Protein AF-A0A934FR94-F1 (afdb_monomer_lite)

Sequence (93 aa):
MTRHVITVPCPCCGRFLEIDTRTGKVRAQPGKDSGLDALLQKQKQESDRLTDLFDGARGAERERDSELDDLFKQAKEKSKDDRDKPRSPFDLE

Radius of gyration: 31.87 Å; chains: 1; bounding box: 57×33×92 Å

Secondary structure (DSSP, 8-state):
----EEEEE-TTT--EEEEETTT--EEE-------HHHHHHHHHHHHHHHHHHHHHHHHHHHHHHHHHHHHHHHHHHHHHH-TTPPPPTT---

pLDDT: mean 79.1, std 12.05, range [46.28, 95.0]

Foldseek 3Di:
DDQQWDWDQDPPPRFTWTARPVPRDIDGDPPDPPPPVVVVVVVVVVVVVVVVVVVVVVVVVVVVVVVVVVVVVVVVVVQVVDPPNPDDPPNPD

Structure (mmCIF, N/CA/C/O backbone):
data_AF-A0A934FR94-F1
#
_entry.id   AF-A0A934FR94-F1
#
loop_
_atom_site.group_PDB
_atom_site.id
_atom_site.type_symbol
_atom_site.label_atom_id
_atom_site.label_alt_id
_atom_site.label_comp_id
_atom_site.label_asym_id
_atom_site.label_entity_id
_atom_site.label_seq_id
_atom_site.pdbx_PDB_ins_code
_atom_site.Cartn_x
_atom_site.Cartn_y
_atom_site.Cartn_z
_atom_site.occupancy
_atom_site.B_iso_or_equiv
_atom_site.auth_seq_id
_atom_site.auth_comp_id
_atom_site.auth_asym_id
_atom_site.auth_atom_id
_atom_site.pdbx_PDB_model_num
ATOM 1 N N . MET A 1 1 ? -36.475 -14.278 34.515 1.00 46.28 1 MET A N 1
ATOM 2 C CA . MET A 1 1 ? -35.868 -14.960 33.351 1.00 46.28 1 MET A CA 1
ATOM 3 C C . MET A 1 1 ? -34.358 -14.876 33.492 1.00 46.28 1 MET A C 1
ATOM 5 O O . MET A 1 1 ? -33.803 -13.793 33.360 1.00 46.28 1 MET A O 1
ATOM 9 N N . THR A 1 2 ? -33.712 -15.974 33.869 1.00 52.91 2 THR A N 1
ATOM 10 C CA . THR A 1 2 ? -32.256 -16.060 34.038 1.00 52.91 2 THR A CA 1
ATOM 11 C C . THR A 1 2 ? -31.570 -15.925 32.678 1.00 52.91 2 THR A C 1
ATOM 13 O O . THR A 1 2 ? -31.864 -16.678 31.752 1.00 52.91 2 THR A O 1
ATOM 16 N N . ARG A 1 3 ? -30.695 -14.925 32.520 1.00 60.47 3 ARG A N 1
ATOM 17 C CA . ARG A 1 3 ? -29.862 -14.782 31.317 1.00 60.47 3 ARG A CA 1
ATOM 18 C C . ARG A 1 3 ? -28.757 -15.833 31.379 1.00 60.47 3 ARG A C 1
ATOM 20 O O . ARG A 1 3 ? -27.869 -15.736 32.216 1.00 60.47 3 ARG A O 1
ATOM 27 N N . HIS A 1 4 ? -28.828 -16.829 30.503 1.00 72.06 4 HIS A N 1
ATOM 28 C CA . HIS A 1 4 ? -27.829 -17.886 30.378 1.00 72.06 4 HIS A CA 1
ATOM 29 C C . HIS A 1 4 ? -26.776 -17.512 29.327 1.00 72.06 4 HIS A C 1
ATOM 31 O O . HIS A 1 4 ? -26.687 -18.141 28.276 1.00 72.06 4 HIS A O 1
ATOM 37 N N . VAL A 1 5 ? -26.037 -16.429 29.576 1.00 77.81 5 VAL A N 1
ATOM 38 C CA . VAL A 1 5 ? -25.000 -15.935 28.660 1.00 77.81 5 VAL A CA 1
ATOM 39 C C . VAL A 1 5 ? -23.644 -16.066 29.343 1.00 77.81 5 VAL A C 1
ATOM 41 O O . VAL A 1 5 ? -23.469 -15.552 30.446 1.00 77.81 5 VAL A O 1
ATOM 44 N N . ILE A 1 6 ? -22.704 -16.763 28.704 1.00 81.62 6 ILE A N 1
ATOM 45 C CA . ILE A 1 6 ? -21.312 -16.878 29.157 1.00 81.62 6 ILE A CA 1
ATOM 46 C C . ILE A 1 6 ? -20.438 -16.040 28.230 1.00 81.62 6 ILE A C 1
ATOM 48 O O . ILE A 1 6 ? -20.548 -16.145 27.009 1.00 81.62 6 ILE A O 1
ATOM 52 N N . THR A 1 7 ? -19.556 -15.231 28.811 1.00 79.62 7 THR A N 1
ATOM 53 C CA . THR A 1 7 ? -18.565 -14.455 28.066 1.00 79.62 7 THR A CA 1
ATOM 54 C C . THR A 1 7 ? -17.235 -15.203 28.051 1.00 79.62 7 THR A C 1
ATOM 56 O O . THR A 1 7 ? -16.672 -15.481 29.108 1.00 79.62 7 THR A O 1
ATOM 59 N N . VAL A 1 8 ? -16.723 -15.529 26.863 1.00 81.75 8 VAL A N 1
ATOM 60 C CA . VAL A 1 8 ? -15.457 -16.260 26.682 1.00 81.75 8 VAL A CA 1
ATOM 61 C C . VAL A 1 8 ? -14.542 -15.483 25.729 1.00 81.75 8 VAL A C 1
ATOM 63 O O . VAL A 1 8 ? -15.019 -14.999 24.701 1.00 81.75 8 VAL A O 1
ATOM 66 N N . PRO A 1 9 ? -13.237 -15.336 26.021 1.00 80.00 9 PRO A N 1
ATOM 67 C CA . PRO A 1 9 ? -12.289 -14.740 25.078 1.00 80.00 9 PRO A CA 1
ATOM 68 C C . PRO A 1 9 ? -11.976 -15.695 23.908 1.00 80.00 9 PRO A C 1
ATOM 70 O O . PRO A 1 9 ? -11.710 -16.876 24.131 1.00 80.00 9 PRO A O 1
ATOM 73 N N . CYS A 1 10 ? -11.958 -15.206 22.656 1.00 77.19 10 CYS A N 1
ATOM 74 C CA . CYS A 1 10 ? -11.519 -16.026 21.517 1.00 77.19 10 CYS A CA 1
ATOM 75 C C . CYS A 1 10 ? -10.009 -16.287 21.606 1.00 77.19 10 CYS A C 1
ATOM 77 O O . CYS A 1 10 ? -9.246 -15.316 21.597 1.00 77.19 10 CYS A O 1
ATOM 79 N N . PRO A 1 11 ? -9.547 -17.547 21.533 1.00 80.62 11 PRO A N 1
ATOM 80 C CA . PRO A 1 11 ? -8.116 -17.864 21.463 1.00 80.62 11 PRO A CA 1
ATOM 81 C C . PRO A 1 11 ? -7.441 -17.342 20.180 1.00 80.62 11 PRO A C 1
ATOM 83 O O . PRO A 1 11 ? -6.223 -17.263 20.108 1.00 80.62 11 PRO A O 1
ATOM 86 N N . CYS A 1 12 ? -8.233 -16.970 19.171 1.00 71.38 12 CYS A N 1
ATOM 87 C CA . CYS A 1 12 ? -7.781 -16.518 17.860 1.00 71.38 12 CYS A CA 1
ATOM 88 C C . CYS A 1 12 ? -7.431 -15.022 17.780 1.00 71.38 12 CYS A C 1
ATOM 90 O O . CYS A 1 12 ? -6.538 -14.624 17.042 1.00 71.38 12 CYS A O 1
ATOM 92 N N . CYS A 1 13 ? -8.186 -14.176 18.485 1.00 72.50 13 CYS A N 1
ATOM 93 C CA . CYS A 1 13 ? -8.119 -12.719 18.330 1.00 72.50 13 CYS A CA 1
ATOM 94 C C . CYS A 1 13 ? -8.357 -11.948 19.636 1.00 72.50 13 CYS A C 1
ATOM 96 O O . CYS A 1 13 ? -8.467 -10.724 19.607 1.00 72.50 13 CYS A O 1
ATOM 98 N N . GLY A 1 14 ? -8.507 -12.647 20.768 1.00 69.06 14 GLY A N 1
ATOM 99 C CA . GLY A 1 14 ? -8.735 -12.051 22.088 1.00 69.06 14 GLY A CA 1
ATOM 100 C C . GLY A 1 14 ? -10.086 -11.348 22.267 1.00 69.06 14 GLY A C 1
ATOM 101 O O . GLY A 1 14 ? -10.349 -10.801 23.333 1.00 69.06 14 GLY A O 1
ATOM 102 N N . ARG A 1 15 ? -10.958 -11.343 21.250 1.00 77.12 15 ARG A N 1
ATOM 103 C CA . ARG A 1 15 ? -12.282 -10.706 21.328 1.00 77.12 15 ARG A CA 1
ATOM 104 C C . ARG A 1 15 ? -13.211 -11.491 22.248 1.00 77.12 15 ARG A C 1
ATOM 106 O O . ARG A 1 15 ? -13.193 -12.720 22.238 1.00 77.12 15 ARG A O 1
ATOM 113 N N . PHE A 1 16 ? -14.055 -10.782 22.990 1.00 79.69 16 PHE A N 1
ATOM 114 C CA . PHE A 1 16 ? -15.070 -11.394 23.842 1.00 79.69 16 PHE A CA 1
ATOM 115 C C . PHE A 1 16 ? -16.256 -11.902 23.012 1.00 79.69 16 PHE A C 1
ATOM 117 O O . PHE A 1 16 ? -16.815 -11.190 22.173 1.00 79.69 16 PHE A O 1
ATOM 124 N N . LEU A 1 17 ? -16.623 -13.157 23.250 1.00 81.19 17 LEU A N 1
ATOM 125 C CA . LEU A 1 17 ? -17.757 -13.836 22.640 1.00 81.19 17 LEU A CA 1
ATOM 126 C C . LEU A 1 17 ? -18.822 -14.068 23.707 1.00 81.19 17 LEU A C 1
ATOM 128 O O . LEU A 1 17 ? -18.515 -14.576 24.782 1.00 81.19 17 LEU A O 1
ATOM 132 N N . GLU A 1 18 ? -20.064 -13.721 23.398 1.00 82.50 18 GLU A N 1
ATOM 133 C CA . GLU A 1 18 ? -21.233 -14.041 24.211 1.00 82.50 18 GLU A CA 1
ATOM 134 C C . GLU A 1 18 ? -21.873 -15.329 23.684 1.00 82.50 18 GLU A C 1
ATOM 136 O O . GLU A 1 18 ? -22.291 -15.406 22.525 1.00 82.50 18 GLU A O 1
ATOM 141 N N . ILE A 1 19 ? -21.941 -16.353 24.533 1.00 80.19 19 ILE A N 1
ATOM 142 C CA . ILE A 1 19 ? -22.494 -17.669 24.207 1.00 80.19 19 ILE A CA 1
ATOM 143 C C . ILE A 1 19 ? -23.793 -17.862 24.989 1.00 80.19 19 ILE A C 1
ATOM 145 O O . ILE A 1 19 ? -23.778 -17.872 26.219 1.00 80.19 19 ILE A O 1
ATOM 149 N N . ASP A 1 20 ? -24.911 -18.043 24.284 1.00 82.81 20 ASP A N 1
ATOM 150 C CA . ASP A 1 20 ? -26.184 -18.452 24.891 1.00 82.81 20 ASP A CA 1
ATOM 151 C C . ASP A 1 20 ? -26.155 -19.962 25.162 1.00 82.81 20 ASP A C 1
ATOM 153 O O . ASP A 1 20 ? -26.164 -20.772 24.231 1.00 82.81 20 ASP A O 1
ATOM 157 N N . THR A 1 21 ? -26.141 -20.363 26.435 1.00 77.12 21 THR A N 1
ATOM 158 C CA . THR A 1 21 ? -25.994 -21.778 26.813 1.00 77.12 21 THR A CA 1
ATOM 159 C C . THR A 1 21 ? -27.232 -22.622 26.518 1.00 77.12 21 THR A C 1
ATOM 161 O O . THR A 1 21 ? -27.160 -23.844 26.603 1.00 77.12 21 THR A O 1
ATOM 164 N N . ARG A 1 22 ? -28.380 -22.007 26.199 1.00 77.00 22 ARG A N 1
ATOM 165 C CA . ARG A 1 22 ? -29.612 -22.733 25.864 1.00 77.00 22 ARG A CA 1
ATOM 166 C C . ARG A 1 22 ? -29.709 -23.031 24.374 1.00 77.00 22 ARG A C 1
ATOM 168 O O . ARG A 1 22 ? -30.255 -24.059 23.991 1.00 77.00 22 ARG A O 1
ATOM 175 N N . THR A 1 23 ? -29.231 -22.115 23.535 1.00 77.88 23 THR A N 1
ATOM 176 C CA . THR A 1 23 ? -29.354 -22.232 22.074 1.00 77.88 23 THR A CA 1
ATOM 177 C C . THR A 1 23 ? -28.040 -22.574 21.379 1.00 77.88 23 THR A C 1
ATOM 179 O O . THR A 1 23 ? -28.055 -22.882 20.190 1.00 77.88 23 THR A O 1
ATOM 182 N N . GLY A 1 24 ? -26.910 -22.495 22.089 1.00 75.88 24 GLY A N 1
ATOM 183 C CA . GLY A 1 24 ? -25.573 -22.661 21.517 1.00 75.88 24 GLY A CA 1
ATOM 184 C C . GLY A 1 24 ? -25.183 -21.540 20.548 1.00 75.88 24 GLY A C 1
ATOM 185 O O . GLY A 1 24 ? -24.156 -21.632 19.881 1.00 75.88 24 GLY A O 1
ATOM 186 N N . LYS A 1 25 ? -25.997 -20.481 20.433 1.00 77.75 25 LYS A N 1
ATOM 187 C CA . LYS A 1 25 ? -25.718 -19.361 19.536 1.00 77.75 25 LYS A CA 1
ATOM 188 C C . LYS A 1 25 ? -24.614 -18.500 20.131 1.00 77.75 25 LYS A C 1
ATOM 190 O O . LYS A 1 25 ? -24.714 -18.044 21.269 1.00 77.75 25 LYS A O 1
ATOM 195 N N . VAL A 1 26 ? -23.594 -18.250 19.320 1.00 79.38 26 VAL A N 1
ATOM 196 C CA . VAL A 1 26 ? -22.471 -17.379 19.659 1.00 79.38 26 VAL A CA 1
ATOM 197 C C . VAL A 1 26 ? -22.672 -16.040 18.969 1.00 79.38 26 VAL A C 1
ATOM 199 O O . VAL A 1 26 ? -22.949 -15.984 17.769 1.00 79.38 26 VAL A O 1
ATOM 202 N N . ARG A 1 27 ? -22.538 -14.953 19.722 1.00 78.31 27 ARG A N 1
ATOM 203 C CA . ARG A 1 27 ? -22.492 -13.595 19.184 1.00 78.31 27 ARG A CA 1
ATOM 204 C C . ARG A 1 27 ? -21.179 -12.955 19.594 1.00 78.31 27 ARG A C 1
ATOM 206 O O . ARG A 1 27 ? -20.742 -13.084 20.733 1.00 78.31 27 ARG A O 1
ATOM 213 N N . ALA A 1 28 ? -20.542 -12.260 18.660 1.00 72.00 28 ALA A N 1
ATOM 214 C CA . ALA A 1 28 ? -19.454 -11.368 19.019 1.00 72.00 28 ALA A CA 1
ATOM 215 C C . ALA A 1 28 ? -20.048 -10.215 19.830 1.00 72.00 28 ALA A C 1
ATOM 217 O O . ALA A 1 28 ? -21.017 -9.594 19.384 1.00 72.00 28 ALA A O 1
ATOM 218 N N . GLN A 1 29 ? -19.488 -9.943 21.008 1.00 68.69 29 GLN A N 1
ATOM 219 C CA . GLN A 1 29 ? -19.868 -8.746 21.741 1.00 68.69 29 GLN A CA 1
ATOM 220 C C . GLN A 1 29 ? -19.492 -7.539 20.866 1.00 68.69 29 GLN A C 1
ATOM 222 O O . GLN A 1 29 ? -18.351 -7.494 20.386 1.00 68.69 29 GLN A O 1
ATOM 227 N N . PRO A 1 30 ? -20.411 -6.588 20.598 1.00 60.09 30 PRO A N 1
ATOM 228 C CA . PRO A 1 30 ? -20.040 -5.369 19.899 1.00 60.09 30 PRO A CA 1
ATOM 229 C C . PRO A 1 30 ? -18.962 -4.694 20.743 1.00 60.09 30 PRO A C 1
ATOM 231 O O . PRO A 1 30 ? -19.187 -4.337 21.901 1.00 60.09 30 PRO A O 1
ATOM 234 N N . GLY A 1 31 ? -17.746 -4.632 20.196 1.00 59.12 31 GLY A N 1
ATOM 235 C CA . GLY A 1 31 ? -16.652 -3.924 20.838 1.00 59.12 31 GLY A CA 1
ATOM 236 C C . GLY A 1 31 ? -17.123 -2.507 21.125 1.00 59.12 31 GLY A C 1
ATOM 237 O O . GLY A 1 31 ? -17.775 -1.909 20.275 1.00 59.12 31 GLY A O 1
ATOM 238 N N . LYS A 1 32 ? -16.833 -2.018 22.335 1.00 59.38 32 LYS A N 1
ATOM 239 C CA . LYS A 1 32 ? -17.119 -0.650 22.780 1.00 59.38 32 LYS A CA 1
ATOM 240 C C . LYS A 1 32 ? -16.862 0.294 21.607 1.00 59.38 32 LYS A C 1
ATOM 242 O O . LYS A 1 32 ? -15.724 0.310 21.132 1.00 59.38 32 LYS A O 1
ATOM 247 N N . ASP A 1 33 ? -17.905 0.968 21.114 1.00 56.72 33 ASP A N 1
ATOM 248 C CA . ASP A 1 33 ? -17.818 1.822 19.931 1.00 56.72 33 ASP A CA 1
ATOM 249 C C . ASP A 1 33 ? -16.597 2.717 20.091 1.00 56.72 33 ASP A C 1
ATOM 251 O O . ASP A 1 33 ? -16.523 3.557 20.992 1.00 56.72 33 ASP A O 1
ATOM 255 N N . SER A 1 34 ? -15.568 2.450 19.288 1.00 59.53 34 SER A N 1
ATOM 256 C CA . SER A 1 34 ? -14.387 3.288 19.278 1.00 59.53 34 SER A CA 1
ATOM 257 C C . SER A 1 34 ? -14.896 4.633 18.778 1.00 59.53 34 SER A C 1
ATOM 259 O O . SER A 1 34 ? -15.352 4.690 17.637 1.00 59.53 34 SER A O 1
ATOM 261 N N . GLY A 1 35 ? -14.943 5.642 19.654 1.00 72.31 35 GLY A N 1
ATOM 262 C CA . GLY A 1 35 ? -15.590 6.927 19.381 1.00 72.31 35 GLY A CA 1
ATOM 263 C C . GLY A 1 35 ? -15.142 7.556 18.059 1.00 72.31 35 GLY A C 1
ATOM 264 O O . GLY A 1 35 ? -14.166 7.115 17.453 1.00 72.31 35 GLY A O 1
ATOM 265 N N . LEU A 1 36 ? -15.849 8.599 17.615 1.00 76.00 36 LEU A N 1
ATOM 266 C CA . LEU A 1 36 ? -15.649 9.243 16.307 1.00 76.00 36 LEU A CA 1
ATOM 267 C C . LEU A 1 36 ? -14.161 9.463 15.952 1.00 76.00 36 LEU A C 1
ATOM 269 O O . LEU A 1 36 ? -13.750 9.177 14.831 1.00 76.00 36 LEU A O 1
ATOM 273 N N . ASP A 1 37 ? -13.338 9.862 16.923 1.00 80.19 37 ASP A N 1
ATOM 274 C CA . ASP A 1 37 ? -11.894 10.070 16.752 1.00 80.19 37 ASP A CA 1
ATOM 275 C C . ASP A 1 37 ? -11.125 8.814 16.318 1.00 80.19 37 ASP A C 1
ATOM 277 O O . ASP A 1 37 ? -10.242 8.884 15.463 1.00 80.19 37 ASP A O 1
ATOM 281 N N . ALA A 1 38 ? -11.469 7.645 16.856 1.00 79.56 38 ALA A N 1
ATOM 282 C CA . ALA A 1 38 ? -10.827 6.386 16.490 1.00 79.56 38 ALA A CA 1
ATOM 283 C C . ALA A 1 38 ? -11.227 5.927 15.079 1.00 79.56 38 ALA A C 1
ATOM 285 O O . ALA A 1 38 ? -10.427 5.305 14.379 1.00 79.56 38 ALA A O 1
ATOM 286 N N . LEU A 1 39 ? -12.448 6.249 14.639 1.00 82.56 39 LEU A N 1
ATOM 287 C CA . LEU A 1 39 ? -12.872 6.023 13.256 1.00 82.56 39 LEU A CA 1
ATOM 288 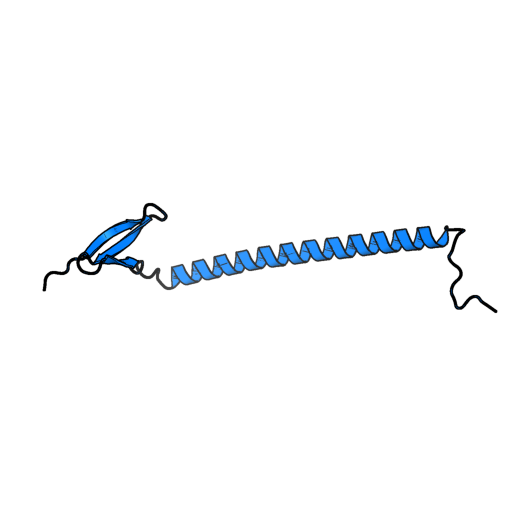C C . LEU A 1 39 ? -12.138 6.963 12.296 1.00 82.56 39 LEU A C 1
ATOM 290 O O . LEU A 1 39 ? -11.644 6.507 11.267 1.00 82.56 39 LEU A O 1
ATOM 294 N N . LEU A 1 40 ? -11.981 8.237 12.664 1.00 87.31 40 LEU A N 1
ATOM 295 C CA . LEU A 1 40 ? -11.214 9.209 11.881 1.00 87.31 40 LEU A CA 1
ATOM 296 C C . LEU A 1 40 ? -9.738 8.810 11.758 1.00 87.31 40 LEU A C 1
ATOM 298 O O . LEU A 1 40 ? -9.162 8.917 10.677 1.00 87.31 40 LEU A O 1
ATOM 302 N N . GLN A 1 41 ? -9.124 8.309 12.834 1.00 87.12 41 GLN A N 1
ATOM 303 C CA . GLN A 1 41 ? -7.750 7.799 12.785 1.00 87.12 41 GLN A CA 1
ATOM 304 C C . GLN A 1 41 ? -7.614 6.583 11.864 1.00 87.12 41 GLN A C 1
ATOM 306 O O . GLN A 1 41 ? -6.683 6.536 11.060 1.00 87.12 41 GLN A O 1
ATOM 311 N N . LYS A 1 42 ? -8.556 5.633 11.923 1.00 86.12 42 LYS A N 1
ATOM 312 C CA . LYS A 1 42 ? -8.576 4.484 11.004 1.00 86.12 42 LYS A CA 1
ATOM 313 C C . LYS A 1 42 ? -8.751 4.913 9.552 1.00 86.12 42 LYS A C 1
ATOM 315 O O . LYS A 1 42 ? -8.084 4.374 8.681 1.00 86.12 42 LYS A O 1
ATOM 320 N N . GLN A 1 43 ? -9.613 5.895 9.291 1.00 89.31 43 GLN A N 1
ATOM 321 C CA . GLN A 1 43 ? -9.828 6.403 7.938 1.00 89.31 43 GLN A CA 1
ATOM 322 C C . GLN A 1 43 ? -8.577 7.086 7.375 1.00 89.31 43 GLN A C 1
ATOM 324 O O . GLN A 1 43 ? -8.259 6.896 6.201 1.00 89.31 43 GLN A O 1
ATOM 329 N N . LYS A 1 44 ? -7.850 7.846 8.203 1.00 91.38 44 LYS A N 1
ATOM 330 C CA . LYS A 1 44 ? -6.557 8.427 7.811 1.00 91.38 44 LYS A CA 1
ATOM 331 C C . LYS A 1 44 ?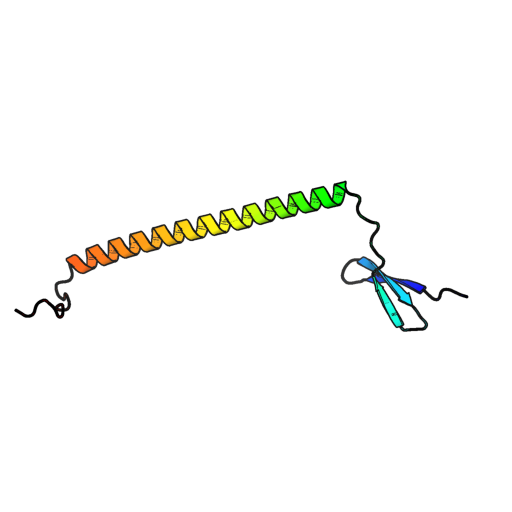 -5.534 7.341 7.477 1.00 91.38 44 LYS A C 1
ATOM 333 O O . LYS A 1 44 ? -5.009 7.354 6.374 1.00 91.38 44 LYS A O 1
ATOM 338 N N . GLN A 1 45 ? -5.352 6.355 8.361 1.00 92.75 45 GLN A N 1
ATOM 339 C CA . GLN A 1 45 ? -4.446 5.225 8.104 1.00 92.75 45 GLN A CA 1
ATOM 340 C C . GLN A 1 45 ? -4.785 4.468 6.818 1.00 92.75 45 GLN A C 1
ATOM 342 O O . GLN A 1 45 ? -3.886 4.094 6.070 1.00 92.75 45 GLN A O 1
ATOM 347 N N . GLU A 1 46 ? -6.071 4.240 6.551 1.00 90.00 46 GLU A N 1
ATOM 348 C CA . GLU A 1 46 ? -6.486 3.555 5.328 1.00 90.00 46 GLU A CA 1
ATOM 349 C C . GLU A 1 46 ? -6.211 4.412 4.084 1.00 90.00 46 GLU A C 1
ATOM 351 O O . GLU A 1 46 ? -5.774 3.892 3.063 1.00 90.00 46 GLU A O 1
ATOM 356 N N . SER A 1 47 ? -6.402 5.731 4.176 1.00 92.44 47 SER A N 1
ATOM 357 C CA . SER A 1 47 ? -6.116 6.659 3.074 1.00 92.44 47 SER A CA 1
ATOM 358 C C . SER A 1 47 ? -4.620 6.710 2.748 1.00 92.44 47 SER A C 1
ATOM 360 O O . SER A 1 47 ? -4.249 6.667 1.574 1.00 92.44 47 SER A O 1
ATOM 362 N N . ASP A 1 48 ? -3.766 6.742 3.773 1.00 93.94 48 ASP A N 1
ATOM 363 C CA . ASP A 1 48 ? -2.309 6.722 3.613 1.00 93.94 48 ASP A CA 1
ATOM 364 C C . ASP A 1 48 ? -1.863 5.406 2.957 1.00 93.94 48 ASP A C 1
ATOM 366 O O . ASP A 1 48 ? -1.183 5.412 1.933 1.00 93.94 48 ASP A O 1
ATOM 370 N N . ARG A 1 49 ? -2.368 4.267 3.452 1.00 93.81 49 ARG A N 1
ATOM 371 C CA . ARG A 1 49 ? -2.081 2.944 2.880 1.00 93.81 49 ARG A CA 1
ATOM 372 C C . ARG A 1 49 ? -2.491 2.832 1.410 1.00 93.81 49 ARG A C 1
ATOM 374 O O . ARG A 1 49 ? -1.770 2.233 0.614 1.00 93.81 49 ARG A O 1
ATOM 381 N N . LEU A 1 50 ? -3.662 3.354 1.047 1.00 93.75 50 LEU A N 1
ATOM 382 C CA . LEU A 1 50 ? -4.132 3.347 -0.340 1.00 93.75 50 LEU A CA 1
ATOM 383 C C . LEU A 1 50 ? -3.269 4.241 -1.235 1.00 93.75 50 LEU A C 1
ATOM 385 O O . LEU A 1 50 ? -3.016 3.878 -2.383 1.00 93.75 50 LEU A O 1
ATOM 389 N N . THR A 1 51 ? -2.796 5.369 -0.705 1.00 93.56 51 THR A N 1
ATOM 390 C CA . THR A 1 51 ? -1.895 6.281 -1.421 1.00 93.56 51 THR A CA 1
ATOM 391 C C . THR A 1 51 ? -0.559 5.601 -1.708 1.00 93.56 51 THR A C 1
ATOM 393 O O . THR A 1 51 ? -0.138 5.571 -2.862 1.00 93.56 51 THR A O 1
ATOM 396 N N . ASP A 1 52 ? 0.040 4.946 -0.711 1.00 93.81 52 ASP A N 1
ATOM 397 C CA . ASP A 1 52 ? 1.300 4.209 -0.877 1.00 93.81 52 ASP A CA 1
ATOM 398 C C . ASP A 1 52 ? 1.184 3.094 -1.929 1.00 93.81 52 ASP A C 1
ATOM 400 O O . ASP A 1 52 ? 2.060 2.924 -2.781 1.00 93.81 52 ASP A O 1
ATOM 404 N N . LEU A 1 53 ? 0.077 2.340 -1.908 1.00 93.31 53 LEU A N 1
ATOM 405 C CA . LEU A 1 53 ? -0.192 1.298 -2.904 1.00 93.31 53 LEU A CA 1
ATOM 406 C C . LEU A 1 53 ? -0.344 1.877 -4.312 1.00 93.31 53 LEU A C 1
ATOM 408 O O . LEU A 1 53 ? 0.170 1.305 -5.276 1.00 93.31 53 LEU A O 1
ATOM 412 N N . PHE A 1 54 ? -1.046 3.003 -4.436 1.00 95.00 54 PHE A N 1
ATOM 413 C CA . PHE A 1 54 ? -1.246 3.671 -5.715 1.00 95.00 54 PHE A CA 1
ATOM 414 C C . PHE A 1 54 ? 0.067 4.223 -6.278 1.00 95.00 54 PHE A C 1
ATOM 416 O O . PHE A 1 54 ? 0.363 4.024 -7.457 1.00 95.00 54 PHE A O 1
ATOM 423 N N . ASP A 1 55 ? 0.878 4.874 -5.446 1.00 93.81 55 ASP A N 1
ATOM 424 C CA . ASP A 1 55 ? 2.173 5.406 -5.863 1.00 93.81 55 ASP A CA 1
ATOM 425 C C . ASP A 1 55 ? 3.155 4.294 -6.242 1.00 93.81 55 ASP A C 1
ATOM 427 O O . ASP A 1 55 ? 3.840 4.415 -7.262 1.00 93.81 55 ASP A O 1
ATOM 431 N N . GLY A 1 56 ? 3.160 3.180 -5.503 1.00 93.00 56 GLY A N 1
ATOM 432 C CA . GLY A 1 56 ? 3.931 1.988 -5.860 1.00 93.00 56 GLY A CA 1
ATOM 433 C C . GLY A 1 56 ? 3.518 1.403 -7.214 1.00 93.00 56 GLY A C 1
ATOM 434 O O . GLY A 1 56 ? 4.368 1.158 -8.070 1.00 93.00 56 GLY A O 1
ATOM 435 N N . ALA A 1 57 ? 2.212 1.245 -7.450 1.00 91.19 57 ALA A N 1
ATOM 436 C CA . ALA A 1 57 ? 1.693 0.756 -8.728 1.00 91.19 57 ALA A CA 1
ATOM 437 C C . ALA A 1 57 ? 2.034 1.703 -9.891 1.00 91.19 57 ALA A C 1
ATOM 439 O O . ALA A 1 57 ? 2.458 1.259 -10.956 1.00 91.19 57 ALA A O 1
ATOM 440 N N . ARG A 1 58 ? 1.911 3.020 -9.679 1.00 93.12 58 ARG A N 1
ATOM 441 C CA . ARG A 1 58 ? 2.265 4.032 -10.682 1.00 93.12 58 ARG A CA 1
ATOM 442 C C . ARG A 1 58 ? 3.760 4.025 -11.008 1.00 93.12 58 ARG A C 1
ATOM 444 O O . ARG A 1 58 ? 4.125 4.256 -12.158 1.00 93.12 58 ARG A O 1
ATOM 451 N N . GLY A 1 59 ? 4.617 3.790 -10.014 1.00 91.19 59 GLY A N 1
ATOM 452 C CA . GLY A 1 59 ? 6.056 3.620 -10.215 1.00 91.19 59 GLY A CA 1
ATOM 453 C C . GLY A 1 59 ? 6.368 2.414 -11.100 1.00 91.19 59 GLY A C 1
ATOM 454 O O . GLY A 1 59 ? 7.046 2.567 -12.112 1.00 91.19 59 GLY A O 1
ATOM 455 N N . ALA A 1 60 ? 5.793 1.255 -10.770 1.00 90.19 60 ALA A N 1
ATOM 456 C CA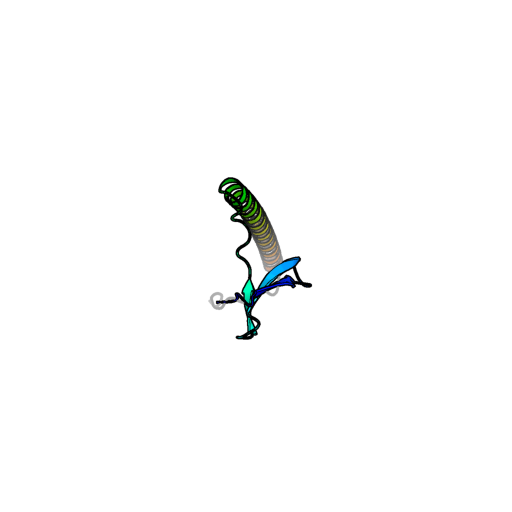 . ALA A 1 60 ? 5.996 0.017 -11.522 1.00 90.19 60 ALA A CA 1
ATOM 457 C C . ALA A 1 60 ? 5.527 0.117 -12.984 1.00 90.19 60 ALA A C 1
ATOM 459 O O . ALA A 1 60 ? 6.196 -0.384 -13.884 1.00 90.19 60 ALA A O 1
ATOM 460 N N . GLU A 1 61 ? 4.401 0.788 -13.242 1.00 90.56 61 GLU A N 1
ATOM 461 C CA . GLU A 1 61 ? 3.922 0.991 -14.615 1.00 90.56 61 GLU A CA 1
ATOM 462 C C . GLU A 1 61 ? 4.839 1.915 -15.424 1.00 90.56 61 GLU A C 1
ATOM 464 O O . GLU A 1 61 ? 5.107 1.635 -16.587 1.00 90.56 61 GLU A O 1
ATOM 469 N N . ARG A 1 62 ? 5.391 2.975 -14.816 1.00 90.19 62 ARG A N 1
ATOM 470 C CA . ARG A 1 62 ? 6.372 3.839 -15.498 1.00 90.19 62 ARG A CA 1
ATOM 471 C C . ARG A 1 62 ? 7.658 3.100 -15.845 1.00 90.19 62 ARG A C 1
ATOM 473 O O . ARG A 1 62 ? 8.216 3.325 -16.913 1.00 90.19 62 ARG A O 1
ATOM 480 N N . GLU A 1 63 ? 8.132 2.252 -14.939 1.00 91.56 63 GLU A N 1
ATOM 481 C CA . GLU A 1 63 ? 9.333 1.449 -15.165 1.00 91.56 63 GLU A CA 1
ATOM 482 C C . GLU A 1 63 ? 9.112 0.469 -16.323 1.00 91.56 63 GLU A C 1
ATOM 484 O O . GLU A 1 63 ? 9.889 0.468 -17.276 1.00 91.56 63 GLU A O 1
ATOM 489 N N . ARG A 1 64 ? 7.981 -0.248 -16.326 1.00 90.00 64 ARG A N 1
ATOM 490 C CA . ARG A 1 64 ? 7.593 -1.122 -17.443 1.00 90.00 64 ARG A CA 1
ATOM 491 C C . ARG A 1 64 ? 7.503 -0.394 -18.775 1.00 90.00 64 ARG A C 1
ATOM 493 O O . ARG A 1 64 ? 7.989 -0.914 -19.772 1.00 90.00 64 ARG A O 1
ATOM 500 N N . ASP A 1 65 ? 6.889 0.784 -18.799 1.00 91.06 65 ASP A N 1
ATOM 501 C CA . ASP A 1 65 ? 6.762 1.582 -20.021 1.00 91.06 65 ASP A CA 1
ATOM 502 C C . ASP A 1 65 ? 8.149 1.957 -20.571 1.00 91.06 65 ASP A C 1
ATOM 504 O O . ASP A 1 65 ? 8.432 1.764 -21.752 1.00 91.06 65 ASP A O 1
ATOM 508 N N . SER A 1 66 ? 9.068 2.370 -19.689 1.00 90.50 66 SER A N 1
ATOM 509 C CA . SER A 1 66 ? 10.448 2.686 -20.076 1.00 90.50 66 SER A CA 1
ATOM 510 C C . SER A 1 66 ? 11.235 1.471 -20.584 1.00 90.50 66 SER A C 1
ATOM 512 O O . SER A 1 66 ? 11.933 1.570 -21.594 1.00 90.50 66 SER A O 1
ATOM 514 N N . GLU A 1 67 ? 11.084 0.308 -19.942 1.00 91.44 67 GLU A N 1
ATOM 515 C CA . GLU A 1 67 ? 11.719 -0.937 -20.384 1.00 91.44 67 GLU A CA 1
ATOM 516 C C . GLU A 1 67 ? 11.198 -1.375 -21.757 1.00 91.44 67 GLU A C 1
ATOM 518 O O . GLU A 1 67 ? 11.980 -1.772 -22.625 1.00 91.44 67 GLU A O 1
ATOM 523 N N . LEU A 1 68 ? 9.883 -1.288 -21.976 1.00 91.75 68 LEU A N 1
ATOM 524 C CA . 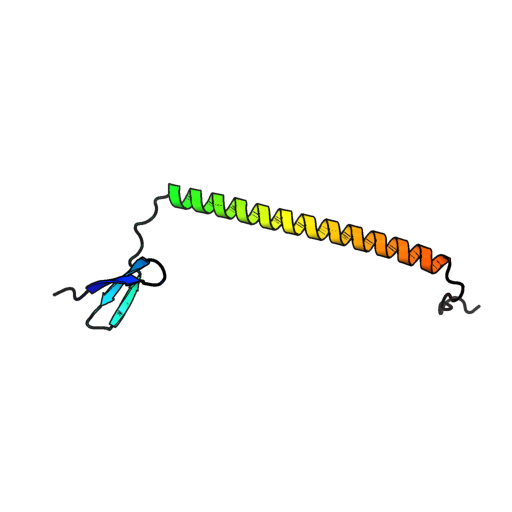LEU A 1 68 ? 9.258 -1.624 -23.253 1.00 91.75 68 LEU A CA 1
ATOM 525 C C . LEU A 1 68 ? 9.734 -0.696 -24.371 1.00 91.75 68 LEU A C 1
ATOM 527 O O . LEU A 1 68 ? 10.069 -1.179 -25.454 1.00 91.75 68 LEU A O 1
ATOM 531 N N . ASP A 1 69 ? 9.823 0.605 -24.106 1.00 91.06 69 ASP A N 1
ATOM 532 C CA . ASP A 1 69 ? 10.338 1.588 -25.059 1.00 91.06 69 ASP A CA 1
ATOM 533 C C . ASP A 1 69 ? 11.792 1.302 -25.451 1.00 91.06 69 ASP A C 1
ATOM 535 O O . ASP A 1 69 ? 12.162 1.385 -26.629 1.00 91.06 69 ASP A O 1
ATOM 539 N N . ASP A 1 70 ? 12.634 0.939 -24.487 1.00 91.81 70 ASP A N 1
ATOM 540 C CA . ASP A 1 70 ? 14.037 0.630 -24.748 1.00 91.81 70 ASP A CA 1
ATOM 541 C C . ASP A 1 70 ? 14.206 -0.699 -25.488 1.00 91.81 70 ASP A C 1
ATOM 543 O O . ASP A 1 70 ? 15.006 -0.782 -26.427 1.00 91.81 70 ASP A O 1
ATOM 547 N N . LEU A 1 71 ? 13.407 -1.717 -25.156 1.00 91.00 71 LEU A N 1
ATOM 548 C CA . LEU A 1 71 ? 13.331 -2.957 -25.931 1.00 91.00 71 LEU A CA 1
ATOM 549 C C . LEU A 1 71 ? 12.864 -2.690 -27.364 1.00 91.00 71 LEU A C 1
ATOM 551 O O . LEU A 1 71 ? 13.430 -3.247 -28.308 1.00 91.00 71 LEU A O 1
ATOM 555 N N . PHE A 1 72 ? 11.882 -1.807 -27.550 1.00 92.12 72 PHE A N 1
ATOM 556 C CA . PHE A 1 72 ? 11.373 -1.445 -28.868 1.00 92.12 72 PHE A CA 1
ATOM 557 C C . PHE A 1 72 ? 12.428 -0.709 -29.702 1.00 92.12 72 PHE A C 1
ATOM 559 O O . PHE A 1 72 ? 12.629 -1.036 -30.874 1.00 92.12 72 PHE A O 1
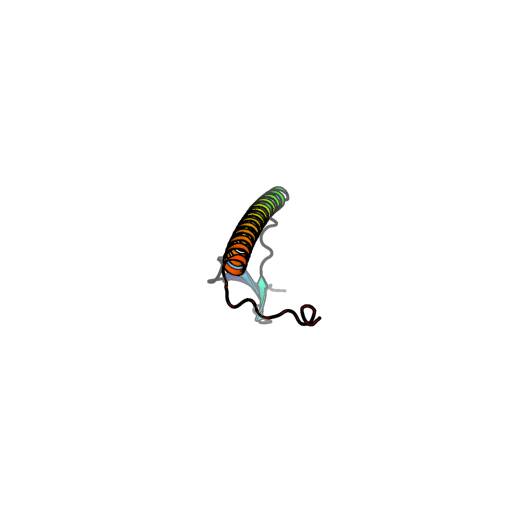ATOM 566 N N . LYS A 1 73 ? 13.168 0.234 -29.104 1.00 89.88 73 LYS A N 1
ATOM 567 C CA . LYS A 1 73 ? 14.306 0.904 -29.760 1.00 89.88 73 LYS A CA 1
ATOM 568 C C . LYS A 1 73 ? 15.398 -0.092 -30.140 1.00 89.88 73 LYS A C 1
ATOM 570 O O . LYS A 1 73 ? 15.876 -0.057 -31.272 1.00 89.88 73 LYS A O 1
ATOM 575 N N . GLN A 1 74 ? 15.764 -0.999 -29.234 1.00 87.19 74 GLN A N 1
ATOM 576 C CA . GLN A 1 74 ? 16.772 -2.027 -29.505 1.00 87.19 74 GLN A CA 1
ATOM 577 C C . GLN A 1 74 ? 16.338 -2.974 -30.627 1.00 87.19 74 GLN A C 1
ATOM 579 O O . GLN A 1 74 ? 17.139 -3.283 -31.507 1.00 87.19 74 GLN A O 1
ATOM 584 N N . ALA A 1 75 ? 15.080 -3.419 -30.626 1.00 84.62 75 ALA A N 1
ATOM 585 C CA . ALA A 1 75 ? 14.528 -4.250 -31.691 1.00 84.62 75 ALA A CA 1
ATOM 586 C C . ALA A 1 75 ? 14.503 -3.500 -33.031 1.00 84.62 75 ALA A C 1
ATOM 588 O O . ALA A 1 75 ? 14.869 -4.066 -34.059 1.00 84.62 75 ALA A O 1
ATOM 589 N N . LYS A 1 76 ? 14.144 -2.210 -33.020 1.00 84.12 76 LYS A N 1
ATOM 590 C CA . LYS A 1 76 ? 14.154 -1.356 -34.212 1.00 84.12 76 LYS A CA 1
ATOM 591 C C . LYS A 1 76 ? 15.557 -1.192 -34.791 1.00 84.12 76 LYS A C 1
ATOM 593 O O . LYS A 1 76 ? 15.707 -1.336 -35.999 1.00 84.12 76 LYS A O 1
ATOM 598 N N . GLU A 1 77 ? 16.568 -0.920 -33.972 1.00 83.50 77 GLU A N 1
ATOM 599 C CA . GLU A 1 77 ? 17.957 -0.828 -34.446 1.00 83.50 77 GLU A CA 1
ATOM 600 C C . GLU A 1 77 ? 18.459 -2.176 -34.985 1.00 83.50 77 GLU A C 1
ATOM 602 O O . GLU A 1 77 ? 18.932 -2.231 -36.116 1.00 83.50 77 GLU A O 1
ATOM 607 N N . LYS A 1 78 ? 18.228 -3.287 -34.271 1.00 79.44 78 LYS A N 1
ATOM 608 C CA . LYS A 1 78 ? 18.583 -4.635 -34.761 1.00 79.44 78 LYS A CA 1
ATOM 609 C C . LYS A 1 78 ? 17.908 -4.972 -36.096 1.00 79.44 78 LYS A C 1
ATOM 611 O O . LYS A 1 78 ? 18.556 -5.491 -36.995 1.00 79.44 78 LYS A O 1
ATOM 616 N N . SER A 1 79 ? 16.640 -4.594 -36.267 1.00 71.62 79 SER A N 1
ATOM 617 C CA . SER A 1 79 ? 15.896 -4.822 -37.515 1.00 71.62 79 SER A CA 1
ATOM 618 C C . SER A 1 79 ? 16.385 -3.995 -38.711 1.00 71.62 79 SER A C 1
ATOM 620 O O . SER A 1 79 ? 16.044 -4.314 -39.850 1.00 71.62 79 SER A O 1
ATOM 622 N N . LYS A 1 80 ? 17.151 -2.917 -38.478 1.00 70.50 80 LYS A N 1
ATOM 623 C CA . LYS A 1 80 ? 17.781 -2.134 -39.553 1.00 70.50 80 LYS A CA 1
ATOM 624 C C . LYS A 1 80 ? 19.068 -2.788 -40.054 1.00 70.50 80 LYS A C 1
ATOM 626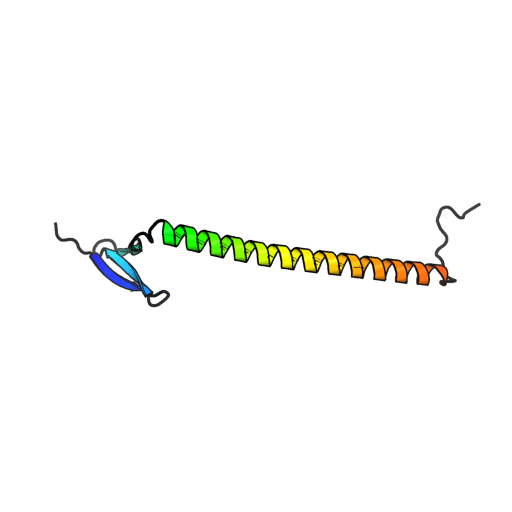 O O . LYS A 1 80 ? 19.361 -2.663 -41.240 1.00 70.50 80 LYS A O 1
ATOM 631 N N . ASP A 1 81 ? 19.800 -3.466 -39.170 1.00 66.12 81 ASP A N 1
ATOM 632 C CA . ASP A 1 81 ? 21.055 -4.155 -39.493 1.00 66.12 81 ASP A CA 1
ATOM 633 C C . ASP A 1 81 ? 20.847 -5.604 -39.979 1.00 66.12 81 ASP A C 1
ATOM 635 O O . ASP A 1 81 ? 21.761 -6.201 -40.557 1.00 66.12 81 ASP A O 1
ATOM 639 N N . ASP A 1 82 ? 19.647 -6.170 -39.806 1.00 60.31 82 ASP A N 1
ATOM 640 C CA . ASP A 1 82 ? 19.303 -7.495 -40.324 1.00 60.31 82 ASP A CA 1
ATOM 641 C C . ASP A 1 82 ? 19.253 -7.510 -41.863 1.00 60.31 82 ASP A C 1
ATOM 643 O O . ASP A 1 82 ? 18.363 -6.950 -42.510 1.00 60.31 82 ASP A O 1
ATOM 647 N N . ARG A 1 83 ? 20.220 -8.218 -42.463 1.00 59.25 83 ARG A N 1
ATOM 648 C CA . ARG A 1 83 ? 20.297 -8.471 -43.915 1.00 59.25 83 ARG A CA 1
ATOM 649 C C . ARG A 1 83 ? 19.249 -9.487 -44.399 1.00 59.25 83 ARG A C 1
ATOM 651 O O . ARG A 1 83 ? 19.027 -9.573 -45.603 1.00 59.25 83 ARG A O 1
ATOM 658 N N . ASP A 1 84 ? 18.582 -10.186 -43.476 1.00 62.44 84 ASP A N 1
ATOM 659 C CA . ASP A 1 84 ? 17.475 -11.132 -43.701 1.00 62.44 84 ASP A CA 1
ATOM 660 C C . ASP A 1 84 ? 16.105 -10.496 -43.396 1.00 62.44 84 ASP A C 1
ATOM 662 O O . ASP A 1 84 ? 15.228 -11.093 -42.769 1.00 62.44 84 ASP A O 1
ATOM 666 N N . LYS A 1 85 ? 15.896 -9.247 -43.831 1.00 64.44 85 LYS A N 1
ATOM 667 C CA . LYS A 1 85 ? 14.586 -8.597 -43.725 1.00 64.44 85 LYS A CA 1
ATOM 668 C C . LYS A 1 85 ? 13.545 -9.432 -44.494 1.00 64.44 85 LYS A C 1
ATOM 670 O O . LYS A 1 85 ? 13.694 -9.598 -45.710 1.00 64.44 85 LYS A O 1
ATOM 675 N N . PRO A 1 86 ? 12.483 -9.945 -43.841 1.00 66.94 86 PRO A N 1
ATOM 676 C CA . PRO A 1 86 ? 11.426 -10.648 -44.550 1.00 66.94 86 PRO A CA 1
ATOM 677 C C . PRO A 1 86 ? 10.811 -9.692 -45.571 1.00 66.94 86 PRO A C 1
ATOM 679 O O . PRO A 1 86 ? 10.444 -8.566 -45.222 1.00 66.94 86 PRO A O 1
ATOM 682 N N . ARG A 1 87 ? 10.732 -10.120 -46.837 1.00 64.44 87 ARG A N 1
ATOM 683 C CA . ARG A 1 87 ? 10.118 -9.320 -47.904 1.00 64.44 87 ARG A CA 1
ATOM 684 C C . ARG A 1 87 ? 8.707 -8.948 -47.480 1.00 64.44 87 ARG A C 1
ATOM 686 O O . ARG A 1 87 ? 7.927 -9.832 -47.115 1.00 64.44 87 ARG A O 1
ATOM 693 N N . SER A 1 88 ? 8.385 -7.656 -47.508 1.00 67.75 88 SER A N 1
ATOM 694 C CA . SER A 1 88 ? 7.016 -7.266 -47.228 1.00 67.75 88 SER A CA 1
ATOM 695 C C . SER A 1 88 ? 6.126 -7.760 -48.376 1.00 67.75 88 SER A C 1
ATOM 697 O O . SER A 1 88 ? 6.559 -7.783 -49.531 1.00 67.75 88 SER A O 1
ATOM 699 N N . PRO A 1 89 ? 4.871 -8.144 -48.101 1.00 66.62 89 PRO A N 1
ATOM 700 C CA . PRO A 1 89 ? 3.915 -8.510 -49.146 1.00 66.62 89 PRO A CA 1
ATOM 701 C C . PRO A 1 89 ? 3.575 -7.347 -50.101 1.00 66.62 89 PRO A C 1
ATOM 703 O O . PRO A 1 89 ? 2.836 -7.558 -51.056 1.00 66.62 89 PRO A O 1
ATOM 706 N N . PHE A 1 90 ? 4.116 -6.146 -49.859 1.00 69.06 90 PHE A N 1
ATOM 707 C CA . PHE A 1 90 ? 3.983 -4.954 -50.695 1.00 69.06 90 PHE A CA 1
ATOM 708 C C . PHE A 1 90 ? 5.265 -4.612 -51.485 1.00 69.06 90 PHE A C 1
ATOM 710 O O . PHE A 1 90 ? 5.233 -3.685 -52.282 1.00 69.06 90 PHE A O 1
ATOM 717 N N . ASP A 1 91 ? 6.369 -5.354 -51.309 1.00 65.94 91 ASP A N 1
ATOM 718 C CA . ASP A 1 91 ? 7.638 -5.171 -52.049 1.00 65.94 91 ASP A CA 1
ATOM 719 C C . ASP A 1 91 ? 7.697 -5.999 -53.358 1.00 65.94 91 ASP A C 1
ATOM 721 O O . ASP A 1 91 ? 8.777 -6.274 -53.880 1.00 65.94 91 ASP A O 1
ATOM 725 N N . LEU A 1 92 ? 6.552 -6.469 -53.866 1.00 60.53 92 LEU A N 1
ATOM 726 C CA . LEU A 1 92 ? 6.440 -7.210 -55.128 1.00 60.53 92 LEU A CA 1
ATOM 727 C C . LEU A 1 92 ? 5.910 -6.290 -56.242 1.00 60.53 92 LEU A C 1
ATOM 729 O O . LEU A 1 92 ? 4.752 -6.415 -56.636 1.00 60.53 92 LEU A O 1
ATOM 733 N N . GLU A 1 93 ? 6.764 -5.398 -56.747 1.00 56.09 93 GLU A N 1
ATOM 734 C CA . GLU A 1 93 ? 6.679 -4.833 -58.108 1.00 56.09 93 GLU A CA 1
ATOM 735 C C . GLU A 1 93 ? 8.011 -5.024 -58.842 1.00 56.09 93 GLU A C 1
ATOM 737 O O . GLU A 1 93 ? 9.075 -4.786 -58.222 1.00 56.09 93 GLU A O 1
#